Protein AF-A0A7C6AY42-F1 (afdb_monomer)

pLDDT: mean 79.71, std 22.03, range [29.28, 98.31]

Solvent-accessible surface area (backbone atoms only — not comparable to full-atom values): 8762 Å² total; per-residue (Å²): 138,85,89,85,84,88,79,90,90,74,83,74,85,72,47,75,67,56,57,56,54,59,64,54,61,74,65,49,67,77,60,64,83,78,50,81,76,53,59,56,58,56,58,66,68,59,61,76,79,79,73,80,80,49,63,44,58,31,75,57,37,69,79,64,74,45,87,28,45,63,57,17,32,58,74,71,69,38,47,31,22,34,34,47,40,47,99,79,33,32,24,84,48,56,41,49,75,93,49,73,47,37,58,70,46,74,65,42,38,52,54,48,49,52,52,29,58,75,65,68,40,44,74,82,45,72,46,68,86,78,52,55,93,83,42,47,77,73,72,75,112

Mean predicted alig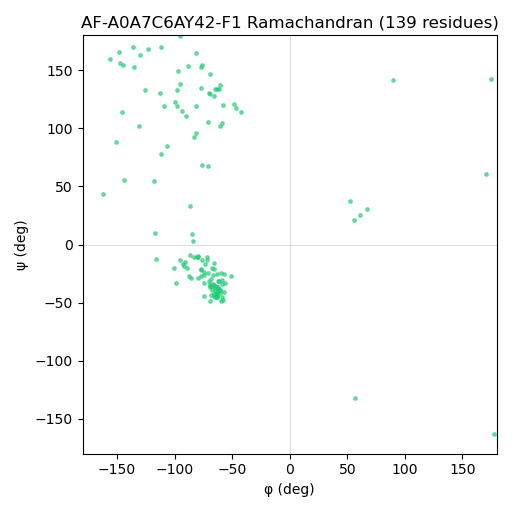ned error: 14.6 Å

Foldseek 3Di:
DDDDDDDDPDPDPCDVVNVVVVVVPPPVVVVVPPDPVVVVVVVVVPPPPPDDFFEEALQCLVVQVDQFSLVSCVVVVGQEYQFEADPCQWGQSGDDPVDIQGPNDPVSVVVVVVVCVVSSHDHPHYDDPDDCVVCVVVRVD

Secondary structure (DSSP, 8-state):
---------------HHHHHHHHHHHHHTTTTTS-THHHHHHHHT-----PPPPEEEGGGGGGG--SBHHHHHHHHT-SEEEEEE-TTSEEEEEEETBEEEE-SSHHHHHHHHHHHHHHT-EEEEEEE---TTT-HHHHT-

Structure (mmCIF, N/CA/C/O backbone):
data_AF-A0A7C6AY42-F1
#
_entry.id   AF-A0A7C6AY42-F1
#
loop_
_atom_site.group_PDB
_atom_site.id
_atom_site.type_symbol
_atom_site.label_atom_id
_atom_site.label_alt_id
_atom_site.label_comp_id
_atom_site.label_asym_id
_atom_site.label_entity_id
_atom_site.label_seq_id
_atom_site.pdbx_PDB_ins_code
_atom_site.Cartn_x
_atom_site.Cartn_y
_atom_site.Cartn_z
_atom_site.occupancy
_atom_site.B_iso_or_equiv
_atom_site.auth_seq_id
_atom_site.auth_comp_id
_atom_site.auth_asym_id
_atom_site.auth_atom_id
_atom_site.pdbx_PDB_model_num
ATOM 1 N N . MET A 1 1 ? -8.769 -0.794 73.377 1.00 36.62 1 MET A N 1
ATOM 2 C CA . MET A 1 1 ? -7.298 -0.656 73.442 1.00 36.62 1 MET A CA 1
ATOM 3 C C . MET A 1 1 ? -6.756 -0.667 72.026 1.00 36.62 1 MET A C 1
ATOM 5 O O . MET A 1 1 ? -7.269 -1.414 71.206 1.00 36.62 1 MET A O 1
ATOM 9 N N . ALA A 1 2 ? -5.841 0.255 71.746 1.00 35.84 2 ALA A N 1
ATOM 10 C CA . ALA A 1 2 ? -5.395 0.678 70.424 1.00 35.84 2 ALA A CA 1
ATOM 11 C C . ALA A 1 2 ? -4.113 -0.038 69.943 1.00 35.84 2 ALA A C 1
ATOM 13 O O . ALA A 1 2 ? -3.498 -0.772 70.712 1.00 35.84 2 ALA A O 1
ATOM 14 N N . PHE A 1 3 ? -3.712 0.348 68.720 1.00 30.67 3 PHE A N 1
ATOM 15 C CA . PHE A 1 3 ? -2.460 0.131 67.966 1.00 30.67 3 PHE A CA 1
ATOM 16 C C . PHE A 1 3 ? -2.385 -1.124 67.088 1.00 30.67 3 PHE A C 1
ATOM 18 O O . PHE A 1 3 ? -2.773 -2.200 67.511 1.00 30.67 3 PHE A O 1
ATOM 25 N N . SER A 1 4 ? -1.785 -1.114 65.896 1.00 29.28 4 SER A N 1
ATOM 26 C CA . SER A 1 4 ? -1.370 -0.109 64.892 1.00 29.28 4 SER A CA 1
ATOM 27 C C . SER A 1 4 ? -0.612 -0.923 63.834 1.00 29.28 4 SER A C 1
ATOM 29 O O . SER A 1 4 ? 0.119 -1.841 64.202 1.00 29.28 4 SER A O 1
ATOM 31 N N . GLY A 1 5 ? -0.743 -0.607 62.545 1.00 32.59 5 GLY A N 1
ATOM 32 C CA . GLY A 1 5 ? 0.064 -1.269 61.515 1.00 32.59 5 GLY A CA 1
ATOM 33 C C . GLY A 1 5 ? -0.351 -0.964 60.082 1.00 32.59 5 GLY A C 1
ATOM 34 O O . GLY A 1 5 ? -0.726 -1.864 59.342 1.00 32.59 5 GLY A O 1
ATOM 35 N N . SER A 1 6 ? -0.302 0.314 59.704 1.00 39.50 6 SER A N 1
ATOM 36 C CA . SER A 1 6 ? -0.393 0.783 58.317 1.00 39.50 6 SER A CA 1
ATOM 37 C C . SER A 1 6 ? 0.803 0.298 57.488 1.00 39.50 6 SER A C 1
ATOM 39 O O . SER A 1 6 ? 1.941 0.480 57.917 1.00 39.50 6 SER A O 1
ATOM 41 N N . ILE A 1 7 ? 0.567 -0.224 56.278 1.00 41.06 7 ILE A N 1
ATOM 42 C CA . ILE A 1 7 ? 1.547 -0.134 55.184 1.00 41.06 7 ILE A CA 1
ATOM 43 C C . ILE A 1 7 ? 0.827 0.367 53.929 1.00 41.06 7 ILE A C 1
ATOM 45 O O . ILE A 1 7 ? 0.127 -0.364 53.230 1.00 41.06 7 ILE A O 1
ATOM 49 N N . ASN A 1 8 ? 1.037 1.657 53.678 1.00 37.59 8 ASN A N 1
ATOM 50 C CA . ASN A 1 8 ? 0.765 2.384 52.445 1.00 37.59 8 ASN A CA 1
ATOM 51 C C . ASN A 1 8 ? 1.172 1.589 51.188 1.00 37.59 8 ASN A C 1
ATOM 53 O O . ASN A 1 8 ? 2.360 1.439 50.906 1.00 37.59 8 ASN A O 1
ATOM 57 N N . ARG A 1 9 ? 0.202 1.186 50.358 1.00 42.12 9 ARG A N 1
ATOM 58 C CA . ARG A 1 9 ? 0.415 0.968 48.915 1.00 42.12 9 ARG A CA 1
ATOM 59 C C . ARG A 1 9 ? -0.247 2.104 48.152 1.00 42.12 9 ARG A C 1
ATOM 61 O O . ARG A 1 9 ? -1.389 2.010 47.725 1.00 42.12 9 ARG A O 1
ATOM 68 N N . GLY A 1 10 ? 0.493 3.192 48.021 1.00 41.84 10 GLY A N 1
ATOM 69 C CA . GLY A 1 10 ? 0.066 4.378 47.292 1.00 41.84 10 GLY A CA 1
ATOM 70 C C . GLY A 1 10 ? 1.256 5.255 46.941 1.00 41.84 10 GLY A C 1
ATOM 71 O O . GLY A 1 10 ? 1.202 6.461 47.137 1.00 41.84 10 GLY A O 1
ATOM 72 N N . LEU A 1 11 ? 2.361 4.656 46.485 1.00 42.94 11 LEU A N 1
ATOM 73 C CA . LEU A 1 11 ? 3.421 5.421 45.836 1.00 42.94 11 LEU A CA 1
ATOM 74 C C . LEU A 1 11 ? 2.998 5.628 44.386 1.00 42.94 11 LEU A C 1
ATOM 76 O O . LEU A 1 11 ? 3.106 4.753 43.529 1.00 42.94 11 LEU A O 1
ATOM 80 N N . SER A 1 12 ? 2.414 6.798 44.186 1.00 51.81 12 SER A N 1
ATOM 81 C CA . SER A 1 12 ? 2.078 7.402 42.916 1.00 51.81 12 SER A CA 1
ATOM 82 C C . SER A 1 12 ? 3.264 7.316 41.948 1.00 51.81 12 SER A C 1
ATOM 84 O O . SER A 1 12 ? 4.324 7.900 42.164 1.00 51.81 12 SER A O 1
ATOM 86 N N . ASN A 1 13 ? 3.073 6.604 40.835 1.00 54.00 13 ASN A N 1
ATOM 87 C CA . ASN A 1 13 ? 3.928 6.723 39.654 1.00 54.00 13 ASN A CA 1
ATOM 88 C C . ASN A 1 13 ? 3.650 8.078 38.987 1.00 54.00 13 ASN A C 1
ATOM 90 O O . ASN A 1 13 ? 3.083 8.140 37.900 1.00 54.00 13 ASN A O 1
ATOM 94 N N . VAL A 1 14 ? 4.008 9.175 39.656 1.00 56.44 14 VAL A N 1
ATOM 95 C CA . VAL A 1 14 ? 4.010 10.501 39.038 1.00 56.44 14 VAL A CA 1
ATOM 96 C C . VAL A 1 14 ? 5.175 10.509 38.061 1.00 56.44 14 VAL A C 1
ATOM 98 O O . VAL A 1 14 ? 6.343 10.533 38.460 1.00 56.44 14 VAL A O 1
ATOM 101 N N . ARG A 1 15 ? 4.886 10.434 36.760 1.00 66.88 15 ARG A N 1
ATOM 102 C CA . ARG A 1 15 ? 5.929 10.580 35.746 1.00 66.88 15 ARG A CA 1
ATOM 103 C C . ARG A 1 15 ? 6.384 12.036 35.779 1.00 66.88 15 ARG A C 1
ATOM 105 O O . ARG A 1 15 ? 5.584 12.941 35.983 1.00 66.88 15 ARG A O 1
ATOM 112 N N . ARG A 1 16 ? 7.669 12.304 35.519 1.00 59.47 16 ARG A N 1
ATOM 113 C CA . ARG A 1 16 ? 8.210 13.685 35.457 1.00 59.47 16 ARG A CA 1
ATOM 114 C C . ARG A 1 16 ? 7.400 14.611 34.532 1.00 59.47 16 ARG A C 1
ATOM 116 O O . ARG A 1 16 ? 7.361 15.815 34.750 1.00 59.47 16 ARG A O 1
ATOM 123 N N . ARG A 1 17 ? 6.736 14.029 33.527 1.00 56.75 17 ARG A N 1
ATOM 124 C CA . ARG A 1 17 ? 5.807 14.702 32.608 1.00 56.75 17 ARG A CA 1
ATOM 125 C C . ARG A 1 17 ? 4.573 15.259 33.329 1.00 56.75 17 ARG A C 1
ATOM 127 O O . ARG A 1 17 ? 4.190 16.388 33.059 1.00 56.75 17 ARG A O 1
ATOM 134 N N . ASP A 1 18 ? 4.028 14.526 34.293 1.00 60.06 18 ASP A N 1
ATOM 135 C CA . ASP A 1 18 ? 2.836 14.919 35.052 1.00 60.06 18 ASP A CA 1
ATOM 136 C C . ASP A 1 18 ? 3.141 16.106 35.982 1.00 60.06 18 ASP A C 1
ATOM 138 O O . ASP A 1 18 ? 2.333 17.019 36.132 1.00 60.06 18 ASP A O 1
ATOM 142 N N . LEU A 1 19 ? 4.358 16.146 36.537 1.00 57.56 19 LEU A N 1
ATOM 143 C CA . LEU A 1 19 ? 4.861 17.254 37.359 1.00 57.56 19 LEU A CA 1
ATOM 144 C C . LEU A 1 19 ? 5.074 18.546 36.550 1.00 57.56 19 LEU A C 1
ATOM 146 O O . LEU A 1 19 ? 4.756 19.631 37.032 1.00 57.56 19 LEU A O 1
ATOM 150 N N . LEU A 1 20 ? 5.571 18.435 35.314 1.00 55.50 20 LEU A N 1
ATOM 151 C CA . LEU A 1 20 ? 5.751 19.584 34.417 1.00 55.50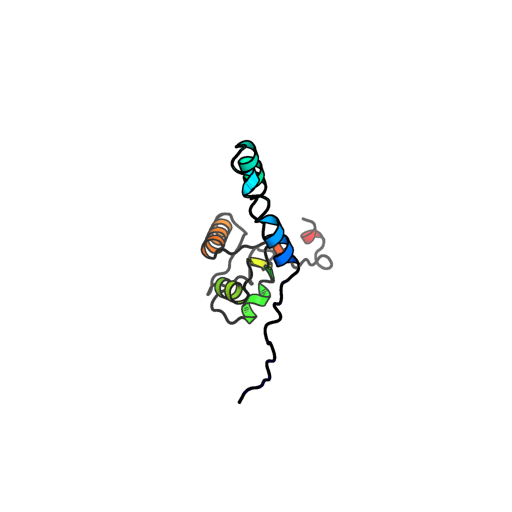 20 LEU A CA 1
ATOM 152 C C . LEU A 1 20 ? 4.411 20.157 33.933 1.00 55.50 20 LEU A C 1
ATOM 154 O O . LEU A 1 20 ? 4.267 21.374 33.842 1.00 55.50 20 LEU A O 1
ATOM 158 N N . VAL A 1 21 ? 3.416 19.301 33.681 1.00 55.31 21 VAL A N 1
ATOM 159 C CA . VAL A 1 21 ? 2.058 19.734 33.313 1.00 55.31 21 VAL A CA 1
ATOM 160 C C . VAL A 1 21 ? 1.361 20.419 34.494 1.00 55.31 21 VAL A C 1
ATOM 162 O O . VAL A 1 21 ? 0.782 21.491 34.322 1.00 55.31 21 VAL A O 1
ATOM 165 N N . ALA A 1 22 ? 1.475 19.866 35.706 1.00 53.84 22 ALA A N 1
ATOM 166 C CA . ALA A 1 22 ? 0.851 20.440 36.899 1.00 53.84 22 ALA A CA 1
ATOM 167 C C . ALA A 1 22 ? 1.431 21.816 37.287 1.00 53.84 22 ALA A C 1
ATOM 169 O O . ALA A 1 22 ? 0.691 22.698 37.729 1.00 53.84 22 ALA A O 1
ATOM 170 N N . ALA A 1 23 ? 2.735 22.036 37.079 1.00 52.19 23 ALA A N 1
ATOM 171 C CA . ALA A 1 23 ? 3.379 23.324 37.347 1.00 52.19 23 ALA A CA 1
ATOM 172 C C . ALA A 1 23 ? 2.979 24.429 36.346 1.00 52.19 23 ALA A C 1
ATOM 174 O O . ALA A 1 23 ? 3.019 25.610 36.688 1.00 52.19 23 ALA A O 1
ATOM 175 N N . ALA A 1 24 ? 2.556 24.069 35.130 1.00 49.31 24 ALA A N 1
ATOM 176 C CA . ALA A 1 24 ? 2.150 25.035 34.108 1.00 49.31 24 ALA A CA 1
ATOM 177 C C . ALA A 1 24 ? 0.718 25.570 34.315 1.00 49.31 24 ALA A C 1
ATOM 179 O O . ALA A 1 24 ? 0.418 26.707 33.948 1.00 49.31 24 ALA A O 1
ATOM 180 N N . THR A 1 25 ? -0.174 24.785 34.929 1.00 50.66 25 THR A N 1
ATOM 181 C CA . THR A 1 25 ? -1.603 25.133 35.020 1.00 50.66 25 THR A CA 1
ATOM 182 C C . THR A 1 25 ? -1.947 26.199 36.065 1.00 50.66 25 THR A C 1
ATOM 184 O O . THR A 1 25 ? -2.917 26.932 35.883 1.00 50.66 25 THR A O 1
ATOM 187 N N . SER A 1 26 ? -1.164 26.347 37.137 1.00 49.16 26 SER A N 1
ATOM 188 C CA . SER A 1 26 ? -1.478 27.278 38.236 1.00 49.16 26 SER A CA 1
ATOM 189 C C . SER A 1 26 ? -0.919 28.695 38.044 1.00 49.16 26 SER A C 1
ATOM 191 O O . SER A 1 26 ? -1.450 29.637 38.628 1.00 49.16 26 SER A O 1
ATOM 193 N N . GLY A 1 27 ? 0.100 28.880 37.197 1.00 48.97 27 GLY A N 1
ATOM 194 C CA . GLY A 1 27 ? 0.676 30.201 36.902 1.00 48.97 27 GLY A CA 1
ATOM 195 C C . GLY A 1 27 ? -0.014 30.963 35.762 1.00 48.97 27 GLY A C 1
ATOM 196 O O . GLY A 1 27 ? -0.013 32.193 35.751 1.00 48.97 27 GLY A O 1
ATOM 197 N N . LEU A 1 28 ? -0.629 30.257 34.806 1.00 49.62 28 LEU A N 1
ATOM 198 C CA . LEU A 1 28 ? -1.134 30.873 33.572 1.00 49.62 28 LEU A CA 1
ATOM 199 C C . LEU A 1 28 ? -2.549 31.462 33.714 1.00 49.62 28 LEU A C 1
ATOM 201 O O . LEU A 1 28 ? -2.866 32.467 33.077 1.00 49.62 28 LEU A O 1
ATOM 205 N N . ALA A 1 29 ? -3.382 30.901 34.597 1.00 50.81 29 ALA A N 1
ATOM 206 C CA . ALA A 1 29 ? -4.759 31.362 34.805 1.00 50.81 29 ALA A CA 1
ATOM 207 C C . ALA A 1 29 ? -4.839 32.826 35.289 1.00 50.81 29 ALA A C 1
ATOM 209 O O . ALA A 1 29 ? -5.760 33.551 34.920 1.00 50.81 29 ALA A O 1
ATOM 210 N N . ALA A 1 30 ? -3.845 33.294 36.053 1.00 50.50 30 ALA A N 1
ATOM 211 C CA . ALA A 1 30 ? -3.812 34.661 36.577 1.00 50.50 30 ALA A CA 1
ATOM 212 C C . ALA A 1 30 ? -3.394 35.723 35.536 1.00 50.50 30 ALA A C 1
ATOM 214 O O . ALA A 1 30 ? -3.735 36.896 35.697 1.00 50.50 30 ALA A O 1
ATOM 215 N N . LEU A 1 31 ? -2.692 35.344 34.456 1.00 48.75 31 LEU A N 1
ATOM 216 C CA . LEU A 1 31 ? -2.288 36.282 33.394 1.00 48.75 31 LEU A CA 1
ATOM 217 C C . LEU A 1 31 ? -3.286 36.374 32.229 1.00 48.75 31 LEU A C 1
ATOM 219 O O . LEU A 1 31 ? -3.262 37.358 31.487 1.00 48.75 31 LEU A O 1
ATOM 223 N N . LEU A 1 32 ? -4.198 35.409 32.093 1.00 50.31 32 LEU A 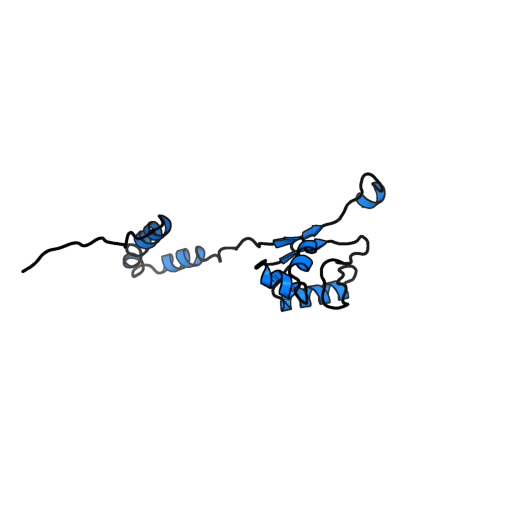N 1
ATOM 224 C CA . LEU A 1 32 ? -5.146 35.336 30.974 1.00 50.31 32 LEU A CA 1
ATOM 225 C C . LEU A 1 32 ? -6.288 36.367 31.034 1.00 50.31 32 LEU A C 1
ATOM 227 O O . LEU A 1 32 ? -6.900 36.643 30.007 1.00 50.31 32 LEU A O 1
ATOM 231 N N . LEU A 1 33 ? -6.556 36.994 32.185 1.00 53.78 33 LEU A N 1
ATOM 232 C CA . LEU A 1 33 ? -7.658 37.963 32.303 1.00 53.78 33 LEU A CA 1
ATOM 233 C C . LEU A 1 33 ? -7.346 39.368 31.760 1.00 53.78 33 LEU A C 1
ATOM 235 O O . LEU A 1 33 ? -8.259 40.186 31.676 1.00 53.78 33 LEU A O 1
ATOM 239 N N . LYS A 1 34 ? -6.087 39.700 31.433 1.00 53.31 34 LYS A N 1
ATOM 240 C CA . LYS A 1 34 ? -5.703 41.110 31.207 1.00 53.31 34 LYS A CA 1
ATOM 241 C C . LYS A 1 34 ? -5.245 41.484 29.801 1.00 53.31 34 LYS A C 1
ATOM 243 O O . LYS A 1 34 ? -5.152 42.682 29.541 1.00 53.31 34 LYS A O 1
ATOM 248 N N . LYS A 1 35 ? -4.956 40.545 28.888 1.00 52.28 35 LYS A N 1
ATOM 249 C CA . LYS A 1 35 ? -4.472 40.900 27.537 1.00 52.28 35 LYS A CA 1
ATOM 250 C C . LYS A 1 35 ? -4.967 39.931 26.448 1.00 52.28 35 LYS A C 1
ATOM 252 O O . LYS A 1 35 ? -4.515 38.789 26.422 1.00 52.28 35 LYS A O 1
ATOM 257 N N . PRO A 1 36 ? -5.806 40.383 25.494 1.00 54.66 36 PRO A N 1
ATOM 258 C CA . PRO A 1 36 ? -6.340 39.535 24.420 1.00 54.66 36 PRO A CA 1
ATOM 259 C C . PRO A 1 36 ? -5.271 39.031 23.432 1.00 54.66 36 PRO A C 1
ATOM 261 O O . PRO A 1 36 ? -5.509 38.067 22.717 1.00 54.66 36 PRO A O 1
ATOM 264 N N . GLY A 1 37 ? -4.071 39.624 23.418 1.00 54.41 37 GLY A N 1
ATOM 265 C CA . GLY A 1 37 ? -2.986 39.224 22.511 1.00 54.41 37 GLY A CA 1
ATOM 266 C C . GLY A 1 37 ? -2.317 37.882 22.836 1.00 54.41 37 GLY A C 1
ATOM 267 O O . GLY A 1 37 ? -1.583 37.359 22.008 1.00 54.41 37 GLY A O 1
ATOM 268 N N . TRP A 1 38 ? -2.540 37.308 24.023 1.00 53.25 38 TRP A N 1
ATOM 269 C CA . TRP A 1 38 ? -1.914 36.033 24.413 1.00 53.25 38 TRP A CA 1
ATOM 270 C C . TRP A 1 38 ? -2.771 34.811 24.072 1.00 53.25 38 TRP A C 1
ATOM 272 O O . TRP A 1 38 ? -2.241 33.709 23.956 1.00 53.25 38 TRP A O 1
ATOM 282 N N . ALA A 1 39 ? -4.073 35.008 23.842 1.00 55.62 39 ALA A N 1
ATOM 283 C CA . ALA A 1 39 ? -4.949 33.964 23.320 1.00 55.62 39 ALA A CA 1
ATOM 284 C C . ALA A 1 39 ? -4.506 33.513 21.914 1.00 55.62 39 ALA A C 1
ATOM 286 O O . ALA A 1 39 ? -4.525 32.320 21.625 1.00 55.62 39 ALA A O 1
ATOM 287 N N . SER A 1 40 ? -4.016 34.440 21.080 1.00 55.91 40 SER A N 1
ATOM 288 C CA . SER A 1 40 ? -3.447 34.114 19.765 1.00 55.91 40 SER A CA 1
ATOM 289 C C . SER A 1 40 ? -2.156 33.296 19.854 1.00 55.91 40 SER A C 1
ATOM 291 O O . SER A 1 40 ? -1.983 32.375 19.069 1.00 55.91 40 SER A O 1
ATOM 293 N N . LEU A 1 41 ? -1.291 33.540 20.847 1.00 55.56 41 LEU A N 1
ATOM 294 C CA . LEU A 1 41 ? -0.054 32.762 21.032 1.00 55.56 41 LEU A CA 1
ATOM 295 C C . LEU A 1 41 ? -0.318 31.321 21.503 1.00 55.56 41 LEU A C 1
ATOM 297 O O . LEU A 1 41 ? 0.423 30.410 21.144 1.00 55.56 41 LEU A O 1
ATOM 301 N N . LEU A 1 42 ? -1.384 31.093 22.279 1.00 56.47 42 LEU A N 1
ATOM 302 C CA . LEU A 1 42 ? -1.824 29.740 22.640 1.00 56.47 42 LEU A CA 1
ATOM 303 C C . LEU A 1 42 ? -2.517 29.025 21.472 1.00 56.47 42 LEU A C 1
ATOM 305 O O . LEU A 1 42 ? -2.365 27.814 21.332 1.00 56.47 42 LEU A O 1
ATOM 309 N N . ALA A 1 43 ? -3.234 29.761 20.618 1.00 54.69 43 ALA A N 1
ATOM 310 C CA . ALA A 1 43 ? -3.814 29.212 19.394 1.00 54.69 43 ALA A CA 1
ATOM 311 C C . ALA A 1 43 ? -2.732 28.795 18.379 1.00 54.69 43 ALA A C 1
ATOM 313 O O . ALA A 1 43 ? -2.888 27.783 1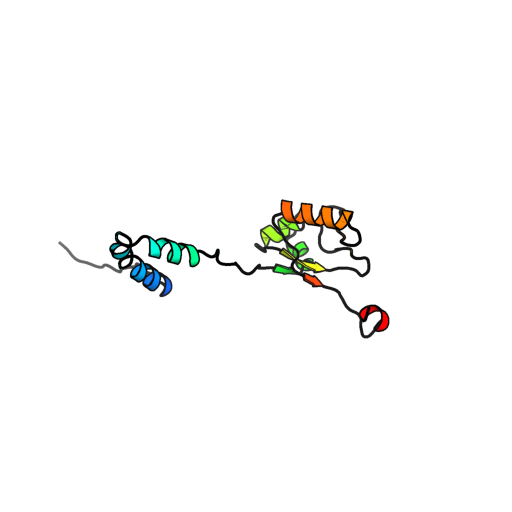7.702 1.00 54.69 43 ALA A O 1
ATOM 314 N N . GLU A 1 44 ? -1.608 29.515 18.324 1.00 51.56 44 GLU A N 1
ATOM 315 C CA . GLU A 1 44 ? -0.482 29.201 17.432 1.00 51.56 44 GLU A CA 1
ATOM 316 C C . GLU A 1 44 ? 0.336 27.982 17.896 1.00 51.56 44 GLU A C 1
ATOM 318 O O . GLU A 1 44 ? 0.904 27.261 17.080 1.00 51.56 44 GLU A O 1
ATOM 323 N N . GLY A 1 45 ? 0.336 27.695 19.204 1.00 51.28 45 GLY A N 1
ATOM 324 C CA . GLY A 1 45 ? 0.916 26.476 19.783 1.00 51.28 45 GLY A CA 1
ATOM 325 C C . GLY A 1 45 ? 0.016 25.237 19.689 1.00 51.28 45 GLY A C 1
ATOM 326 O O . GLY A 1 45 ? 0.483 24.127 19.938 1.00 51.28 45 GLY A O 1
ATOM 327 N N . ALA A 1 46 ? -1.254 25.400 19.308 1.00 54.88 46 ALA A N 1
ATOM 328 C CA . ALA A 1 46 ? -2.198 24.308 19.074 1.00 54.88 46 ALA A CA 1
ATOM 329 C C . ALA A 1 46 ? -2.107 23.762 17.638 1.00 54.88 46 ALA A C 1
ATOM 331 O O . ALA A 1 46 ? -3.106 23.323 17.065 1.00 54.88 46 ALA A O 1
ATOM 332 N N . GLN A 1 47 ? -0.911 23.775 17.040 1.00 56.88 47 GLN A N 1
ATOM 333 C CA . GLN A 1 47 ? -0.653 22.948 15.868 1.00 56.88 47 GLN A CA 1
ATOM 334 C C . GLN A 1 47 ? -0.924 21.501 16.276 1.00 56.88 47 GLN A C 1
ATOM 336 O O . GLN A 1 47 ? -0.331 20.995 17.232 1.00 56.88 47 GLN A O 1
ATOM 341 N N . ALA A 1 48 ? -1.882 20.864 15.595 1.00 63.88 48 ALA A N 1
ATOM 342 C CA . ALA A 1 48 ? -2.194 19.461 15.806 1.00 63.88 48 ALA A CA 1
ATOM 343 C C . ALA A 1 48 ? -0.876 18.686 15.786 1.00 63.88 48 ALA A C 1
ATOM 345 O O . ALA A 1 48 ? -0.129 18.773 14.813 1.00 63.88 48 ALA A O 1
ATOM 346 N N . VAL A 1 49 ? -0.558 17.994 16.882 1.00 66.12 49 VAL A N 1
ATOM 347 C CA . VAL A 1 49 ? 0.665 17.199 16.964 1.00 66.12 49 VAL A CA 1
ATOM 348 C C . VAL A 1 49 ? 0.591 16.177 15.840 1.00 66.12 49 VAL A C 1
ATOM 350 O O . VAL A 1 49 ? -0.1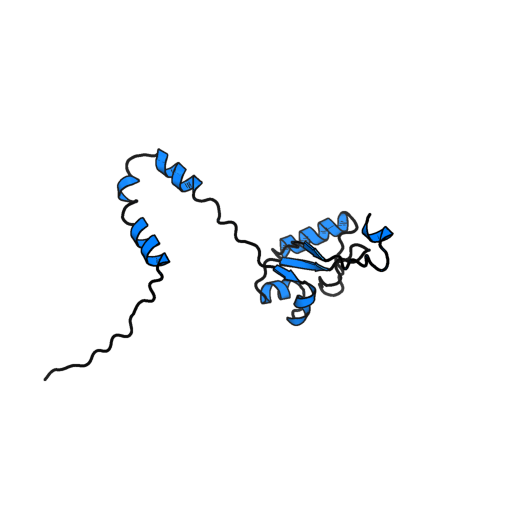85 15.225 15.940 1.00 66.12 49 VAL A O 1
ATOM 353 N N . THR A 1 50 ? 1.356 16.392 14.769 1.00 75.38 50 THR A N 1
ATOM 354 C CA . THR A 1 50 ? 1.432 15.459 13.647 1.00 75.38 50 THR A CA 1
ATOM 355 C C . THR A 1 50 ? 1.954 14.142 14.198 1.00 75.38 50 THR A C 1
ATOM 357 O O . THR A 1 50 ? 3.135 14.011 14.515 1.00 75.38 50 THR A O 1
ATOM 360 N N . GLN A 1 51 ? 1.051 13.183 14.398 1.00 81.88 51 GLN A N 1
ATOM 361 C CA . GLN A 1 51 ? 1.436 11.835 14.783 1.00 81.88 51 GLN A CA 1
ATOM 362 C C . GLN A 1 51 ? 2.138 11.202 13.584 1.00 81.88 51 GLN A C 1
ATOM 364 O O . GLN A 1 51 ? 1.630 11.249 12.460 1.00 81.88 51 GLN A O 1
ATOM 369 N N . TRP A 1 52 ? 3.321 10.642 13.824 1.00 90.06 52 TRP A N 1
ATOM 370 C CA . TRP A 1 52 ? 4.037 9.885 12.807 1.00 90.06 52 TRP A CA 1
ATOM 371 C C . TRP A 1 52 ? 3.234 8.624 12.483 1.00 90.06 52 TRP A C 1
ATOM 373 O O . TRP A 1 52 ? 2.872 7.909 13.420 1.00 90.06 52 TRP A O 1
ATOM 383 N N . PRO A 1 53 ? 2.936 8.349 11.201 1.00 91.56 53 PRO A N 1
ATOM 384 C CA . PRO A 1 53 ? 2.202 7.149 10.843 1.00 91.56 53 PRO A CA 1
ATOM 385 C C . PRO A 1 53 ? 3.009 5.908 11.218 1.00 91.56 53 PRO A C 1
ATOM 387 O O . PRO A 1 53 ? 4.199 5.820 10.914 1.00 91.56 53 PRO A O 1
ATOM 390 N N . VAL A 1 54 ? 2.346 4.941 11.840 1.00 95.94 54 VAL A N 1
ATOM 391 C CA . VAL A 1 54 ? 2.910 3.616 12.099 1.00 95.94 54 VAL A CA 1
ATOM 392 C C . VAL A 1 54 ? 2.419 2.676 11.007 1.00 95.94 54 VAL A C 1
ATOM 394 O O . VAL A 1 54 ? 1.217 2.470 10.848 1.00 95.94 54 VAL A O 1
ATOM 397 N N . THR A 1 55 ? 3.343 2.112 10.233 1.00 97.44 55 THR A N 1
ATOM 398 C CA . THR A 1 55 ? 3.036 1.273 9.065 1.00 97.44 55 THR A CA 1
ATOM 399 C C . THR A 1 55 ? 3.814 -0.039 9.105 1.00 97.44 55 THR A C 1
ATOM 401 O O . THR A 1 55 ? 4.774 -0.187 9.863 1.00 97.44 55 THR A O 1
ATOM 404 N N . CYS A 1 56 ? 3.375 -1.022 8.319 1.00 97.56 56 CYS A N 1
ATOM 405 C CA . CYS A 1 56 ? 4.047 -2.318 8.178 1.00 97.56 56 CYS A CA 1
ATOM 406 C C . CYS A 1 56 ? 4.107 -2.758 6.708 1.00 97.56 56 CYS A C 1
ATOM 408 O O . CYS A 1 56 ? 3.465 -2.151 5.851 1.00 97.56 56 CYS A O 1
ATOM 410 N N . ARG A 1 57 ? 4.869 -3.813 6.408 1.00 97.19 57 ARG A N 1
ATOM 411 C CA . ARG A 1 57 ? 4.852 -4.451 5.084 1.00 97.19 57 ARG A CA 1
ATOM 412 C C . ARG A 1 57 ? 3.531 -5.182 4.877 1.00 97.19 57 ARG A C 1
ATOM 414 O O . ARG A 1 57 ? 3.148 -5.993 5.720 1.00 97.19 57 ARG A O 1
ATOM 421 N N . ASP A 1 58 ? 2.870 -4.956 3.748 1.00 96.50 58 ASP A N 1
ATOM 422 C CA . ASP A 1 58 ? 1.577 -5.582 3.441 1.00 96.50 58 ASP A CA 1
ATOM 423 C C . ASP A 1 58 ? 1.608 -7.125 3.429 1.00 96.50 58 ASP A C 1
ATOM 425 O O . ASP A 1 58 ? 0.642 -7.758 3.856 1.00 96.50 58 ASP A O 1
ATOM 429 N N . VAL A 1 59 ? 2.738 -7.746 3.069 1.00 94.31 59 VAL A N 1
ATOM 430 C CA . VAL A 1 59 ? 2.940 -9.208 3.147 1.00 94.31 59 VAL A CA 1
ATOM 431 C C . VAL A 1 59 ? 2.722 -9.776 4.556 1.00 94.31 59 VAL A C 1
ATOM 433 O O . VAL A 1 59 ? 2.359 -10.944 4.703 1.00 94.31 59 VAL A O 1
ATOM 436 N N . MET A 1 60 ? 2.890 -8.962 5.604 1.00 95.81 60 MET A N 1
ATOM 437 C CA . MET A 1 60 ? 2.664 -9.383 6.989 1.00 95.81 60 MET A CA 1
ATOM 438 C C . MET A 1 60 ? 1.173 -9.499 7.322 1.00 95.81 60 MET A C 1
ATOM 440 O O . MET A 1 60 ? 0.808 -10.255 8.216 1.00 95.81 60 MET A O 1
ATOM 444 N N . LEU A 1 61 ? 0.289 -8.805 6.597 1.00 96.00 61 LEU A N 1
ATOM 445 C CA . LEU A 1 61 ? -1.138 -8.734 6.929 1.00 96.00 61 LEU A CA 1
ATOM 446 C C . LEU A 1 61 ? -1.840 -10.091 6.872 1.00 96.00 61 LEU A C 1
ATOM 448 O O . LEU A 1 61 ? -2.768 -10.327 7.644 1.00 96.00 61 LEU A O 1
ATOM 452 N N . LYS A 1 62 ? -1.402 -11.003 5.998 1.00 91.81 62 LYS A N 1
ATOM 453 C CA . LYS A 1 62 ? -1.986 -12.352 5.896 1.00 91.81 62 LYS A CA 1
ATOM 454 C C . LYS A 1 62 ? -1.755 -13.201 7.152 1.00 91.81 62 LYS A C 1
ATOM 456 O O . LYS A 1 62 ? -2.526 -14.116 7.403 1.00 91.81 62 LYS A O 1
ATOM 461 N N . GLN A 1 63 ? -0.759 -12.863 7.975 1.00 93.75 63 GLN A N 1
ATOM 462 C CA . GLN A 1 63 ? -0.485 -13.556 9.242 1.00 93.75 63 GLN A CA 1
ATOM 463 C C . GLN A 1 63 ? -1.535 -13.260 10.327 1.00 93.75 63 GLN A C 1
ATOM 465 O O . GLN A 1 63 ? -1.535 -13.901 11.371 1.00 93.75 63 GLN A O 1
ATOM 470 N N . THR A 1 64 ? -2.416 -12.278 10.107 1.00 94.12 64 THR A N 1
ATOM 471 C CA . THR A 1 64 ? -3.500 -11.941 11.046 1.00 94.12 64 THR A CA 1
ATOM 472 C C . THR A 1 64 ? -4.740 -12.819 10.899 1.00 94.12 64 THR A C 1
ATOM 474 O O . THR A 1 64 ? -5.636 -12.712 11.734 1.00 94.12 64 THR A O 1
ATOM 477 N N . GLU A 1 65 ? -4.818 -13.623 9.829 1.00 94.38 65 GLU A N 1
ATOM 478 C CA . GLU A 1 65 ? -5.984 -14.452 9.478 1.00 94.38 65 GLU A CA 1
ATOM 479 C C . GLU A 1 65 ? -7.302 -13.661 9.346 1.00 94.38 65 GLU A C 1
ATOM 481 O O . GLU A 1 65 ? -8.397 -14.214 9.436 1.00 94.38 65 GLU A O 1
ATOM 486 N N . GLN A 1 66 ? -7.208 -12.348 9.125 1.00 97.00 66 GLN A N 1
ATOM 487 C CA . GLN A 1 66 ? -8.366 -11.485 8.926 1.00 97.00 66 GLN A CA 1
ATOM 488 C C . GLN A 1 66 ? -8.956 -11.655 7.516 1.00 97.00 66 GLN A C 1
ATOM 490 O O . GLN A 1 66 ? -8.241 -12.030 6.584 1.00 97.00 66 GLN A O 1
ATOM 495 N N . PRO A 1 67 ? -10.261 -11.372 7.333 1.00 95.56 67 PRO A N 1
ATOM 496 C CA . PRO A 1 67 ? -10.943 -11.592 6.055 1.00 95.56 67 PRO A CA 1
ATOM 497 C C . PRO A 1 67 ? -10.443 -10.677 4.930 1.00 95.56 67 PRO A C 1
ATOM 499 O O . PRO A 1 67 ? -10.540 -11.032 3.756 1.00 95.56 67 PRO A O 1
ATOM 502 N N . ASP A 1 68 ? -9.908 -9.507 5.276 1.00 96.62 68 ASP A N 1
ATOM 503 C CA . ASP A 1 68 ? -9.339 -8.561 4.327 1.00 96.62 68 ASP A CA 1
ATOM 504 C C . ASP A 1 68 ? -8.181 -7.754 4.935 1.00 96.62 68 ASP A C 1
ATOM 506 O O . ASP A 1 68 ? -7.964 -7.723 6.154 1.00 96.62 68 ASP A O 1
ATOM 510 N N . CYS A 1 69 ? -7.421 -7.085 4.066 1.00 97.00 69 CYS A N 1
ATOM 511 C CA . CYS A 1 69 ? -6.261 -6.299 4.468 1.00 97.00 69 CYS A CA 1
ATOM 512 C C . CYS A 1 69 ? -6.603 -5.108 5.382 1.00 97.00 69 CYS A C 1
ATOM 514 O O . CYS A 1 69 ? -5.762 -4.704 6.187 1.00 97.00 69 CYS A O 1
ATOM 516 N N . TRP A 1 70 ? -7.819 -4.561 5.329 1.00 96.81 70 TRP A N 1
ATOM 517 C CA . TRP A 1 70 ? -8.226 -3.437 6.176 1.00 96.81 70 TRP A CA 1
ATOM 518 C C . TRP A 1 70 ? -8.476 -3.898 7.609 1.00 96.81 70 TRP A C 1
ATOM 520 O O . TRP A 1 70 ? -7.982 -3.275 8.556 1.00 96.81 70 TRP A O 1
ATOM 530 N N . ALA A 1 71 ? -9.178 -5.022 7.763 1.00 97.38 71 ALA A N 1
ATOM 531 C CA . ALA A 1 71 ? -9.366 -5.703 9.036 1.00 97.38 71 ALA A CA 1
ATOM 532 C C . ALA A 1 71 ? -8.018 -6.138 9.633 1.00 97.38 71 ALA A C 1
ATOM 534 O O . ALA A 1 71 ? -7.774 -5.912 10.819 1.00 97.38 71 ALA A O 1
ATOM 535 N N . ALA A 1 72 ? -7.097 -6.652 8.811 1.00 97.81 72 ALA A N 1
ATOM 536 C CA . ALA A 1 72 ? -5.730 -6.971 9.231 1.00 97.81 72 ALA A CA 1
ATOM 537 C C . ALA A 1 72 ? -4.968 -5.748 9.765 1.00 97.81 72 ALA A C 1
ATOM 539 O O . ALA A 1 72 ? -4.396 -5.790 10.855 1.00 97.81 72 ALA A O 1
ATOM 540 N N . MET A 1 73 ? -4.996 -4.627 9.037 1.00 97.94 73 MET A N 1
ATOM 541 C CA . MET A 1 73 ? -4.356 -3.384 9.483 1.00 97.94 73 MET A CA 1
ATOM 542 C C . MET A 1 73 ? -4.979 -2.843 10.775 1.00 97.94 73 MET A C 1
ATOM 544 O O . MET A 1 73 ? -4.278 -2.275 11.613 1.00 97.94 73 MET A O 1
ATOM 548 N N . ALA A 1 74 ? -6.296 -2.985 10.949 1.00 96.94 74 ALA A N 1
ATOM 549 C CA . ALA A 1 74 ? -6.967 -2.629 12.195 1.00 96.94 74 ALA A CA 1
ATOM 550 C C . ALA A 1 74 ? -6.522 -3.532 13.356 1.00 96.94 74 ALA A C 1
ATOM 552 O O . ALA A 1 74 ? -6.227 -3.014 14.431 1.00 96.94 74 ALA A O 1
ATOM 553 N N . ALA A 1 75 ? -6.397 -4.843 13.129 1.00 97.06 75 ALA A N 1
ATOM 554 C CA . ALA A 1 75 ? -5.931 -5.801 14.130 1.00 97.06 75 ALA A CA 1
ATOM 555 C C . ALA A 1 75 ? -4.491 -5.521 14.594 1.00 97.06 75 ALA A C 1
ATOM 557 O O . ALA A 1 75 ? -4.204 -5.616 15.786 1.00 97.06 75 ALA A O 1
ATOM 558 N N . TYR A 1 76 ? -3.600 -5.112 13.685 1.00 96.50 76 TYR A N 1
ATOM 559 C CA . TYR A 1 76 ? -2.245 -4.680 14.048 1.00 96.50 76 TYR A CA 1
ATOM 560 C C . TYR A 1 76 ? -2.164 -3.276 14.654 1.00 96.50 76 TYR A C 1
ATOM 562 O O . TYR A 1 76 ? -1.125 -2.919 15.206 1.00 96.50 76 TYR A O 1
ATOM 570 N N . GLY A 1 77 ? -3.226 -2.473 14.566 1.00 96.31 77 GLY A N 1
ATOM 571 C CA . GLY A 1 77 ? -3.201 -1.088 15.033 1.00 96.31 77 GLY A CA 1
ATOM 572 C C . GLY A 1 77 ? -2.278 -0.186 14.208 1.00 96.31 77 GLY A C 1
ATOM 573 O O . GLY A 1 77 ? -1.712 0.757 14.753 1.00 96.31 77 GLY A O 1
ATOM 574 N N . VAL A 1 78 ? -2.113 -0.474 12.912 1.00 97.50 78 VAL A N 1
ATOM 575 C CA . VAL A 1 78 ? -1.293 0.330 11.989 1.00 97.50 78 VAL A CA 1
ATOM 576 C C . VAL A 1 78 ? -2.149 1.312 11.191 1.00 97.50 78 VAL A C 1
ATOM 578 O O . VAL A 1 78 ? -3.305 1.035 10.854 1.00 97.50 78 VAL A O 1
ATOM 581 N N . ASP A 1 79 ? -1.568 2.453 10.839 1.00 97.00 79 ASP A N 1
ATOM 582 C CA . ASP A 1 79 ? -2.200 3.502 10.033 1.00 97.00 79 ASP A CA 1
ATOM 583 C C . ASP A 1 79 ? -2.235 3.155 8.540 1.00 97.00 79 ASP A C 1
ATOM 585 O O . ASP A 1 79 ? -3.035 3.708 7.783 1.00 97.00 79 ASP A O 1
ATOM 589 N N . GLY A 1 80 ? -1.364 2.247 8.102 1.00 97.75 80 GLY A N 1
ATOM 590 C CA . GLY A 1 80 ? -1.188 1.928 6.695 1.00 97.75 80 GLY A CA 1
ATOM 591 C C . GLY A 1 80 ? -0.087 0.912 6.426 1.00 97.75 80 GLY A C 1
ATOM 592 O O . GLY A 1 80 ? 0.381 0.223 7.338 1.00 97.75 80 GLY A O 1
ATOM 593 N N . VAL A 1 81 ? 0.340 0.851 5.167 1.00 98.25 81 VAL A N 1
ATOM 594 C CA . VAL A 1 81 ? 1.347 -0.106 4.697 1.00 98.25 81 VAL A CA 1
ATOM 595 C C . VAL A 1 81 ? 2.405 0.512 3.785 1.00 98.25 81 VAL A C 1
ATOM 597 O O . VAL A 1 81 ? 2.146 1.482 3.071 1.00 98.25 81 VAL A O 1
ATOM 600 N N . GLU A 1 82 ? 3.587 -0.098 3.780 1.00 98.31 82 GLU A N 1
ATOM 601 C CA . GLU A 1 82 ? 4.404 -0.185 2.569 1.00 98.31 82 GLU A CA 1
ATOM 602 C C . GLU A 1 82 ? 3.862 -1.353 1.741 1.00 98.31 82 GLU A C 1
ATOM 604 O O . GLU A 1 82 ? 3.814 -2.485 2.237 1.00 98.31 82 GLU A O 1
ATOM 609 N N . SER A 1 83 ? 3.406 -1.066 0.521 1.00 97.94 83 SER A N 1
ATOM 610 C CA . SER A 1 83 ? 2.774 -2.073 -0.327 1.00 97.94 83 SER A CA 1
ATOM 611 C C . SER A 1 83 ? 3.755 -2.653 -1.334 1.00 97.94 83 SER A C 1
ATOM 613 O O . SER A 1 83 ? 4.460 -1.901 -2.004 1.00 97.94 83 SER A O 1
ATOM 615 N N . ASP A 1 84 ? 3.788 -3.974 -1.470 1.00 96.69 84 ASP A N 1
ATOM 616 C CA . ASP A 1 84 ? 4.447 -4.619 -2.601 1.00 96.69 84 ASP A CA 1
ATOM 617 C C . ASP A 1 84 ? 3.774 -4.183 -3.906 1.00 96.69 84 ASP A C 1
ATOM 619 O O . ASP A 1 84 ? 2.545 -4.204 -4.021 1.00 96.69 84 ASP A O 1
ATOM 623 N N . ILE A 1 85 ? 4.585 -3.823 -4.901 1.00 97.25 85 ILE A N 1
ATOM 624 C CA . ILE A 1 85 ? 4.113 -3.492 -6.244 1.00 97.25 85 ILE A CA 1
ATOM 625 C C . ILE A 1 85 ? 4.843 -4.340 -7.285 1.00 97.25 85 ILE A C 1
ATOM 627 O O . ILE A 1 85 ? 6.062 -4.508 -7.235 1.00 97.25 85 ILE A O 1
ATOM 631 N N . GLY A 1 86 ? 4.077 -4.908 -8.214 1.00 95.19 86 GLY A N 1
ATOM 632 C CA . GLY A 1 86 ? 4.619 -5.606 -9.377 1.00 95.19 86 GLY A CA 1
ATOM 633 C C . GLY A 1 86 ? 5.020 -4.646 -10.497 1.00 95.19 86 GLY A C 1
ATOM 634 O O . GLY A 1 86 ? 4.565 -3.504 -10.541 1.00 95.19 86 GLY A O 1
ATOM 635 N N . ASP A 1 87 ? 5.805 -5.139 -11.458 1.00 94.00 87 ASP A N 1
ATOM 636 C CA . ASP A 1 87 ? 6.175 -4.384 -12.669 1.00 94.00 87 ASP A CA 1
ATOM 637 C C . ASP A 1 87 ? 4.937 -3.971 -13.500 1.00 94.00 87 ASP A C 1
ATOM 639 O O . ASP A 1 87 ? 4.959 -2.990 -14.236 1.00 94.00 87 ASP A O 1
ATOM 643 N N . ASP A 1 88 ? 3.829 -4.708 -13.366 1.00 94.69 88 ASP A N 1
ATOM 644 C CA . ASP A 1 88 ? 2.527 -4.411 -13.977 1.00 94.69 88 ASP A CA 1
ATOM 645 C C . ASP A 1 88 ? 1.673 -3.428 -13.153 1.00 94.69 88 ASP A C 1
ATOM 647 O O . ASP A 1 88 ? 0.491 -3.221 -13.443 1.00 94.69 88 ASP A O 1
ATOM 651 N N . LEU A 1 89 ? 2.265 -2.836 -12.113 1.00 96.44 89 LEU A N 1
ATOM 652 C CA . LEU A 1 89 ? 1.648 -1.883 -11.199 1.00 96.44 89 LEU A CA 1
ATOM 653 C C . LEU A 1 89 ? 0.441 -2.454 -10.435 1.00 96.44 89 LEU A C 1
ATOM 655 O O . LEU A 1 89 ? -0.455 -1.709 -10.019 1.00 96.44 89 LEU A O 1
ATOM 659 N N . ARG A 1 90 ? 0.381 -3.778 -10.243 1.00 97.38 90 ARG A N 1
ATOM 660 C CA . ARG A 1 90 ? -0.569 -4.433 -9.329 1.00 97.38 90 ARG A CA 1
ATOM 661 C C . ARG A 1 90 ? -0.003 -4.530 -7.915 1.00 97.38 90 ARG A C 1
ATOM 663 O O . ARG A 1 90 ? 1.208 -4.583 -7.728 1.00 97.38 90 ARG A O 1
ATOM 670 N N . LEU A 1 91 ? -0.898 -4.580 -6.929 1.00 97.38 91 LEU A N 1
ATOM 671 C CA . LEU A 1 91 ? -0.588 -4.636 -5.496 1.00 97.38 91 LEU A CA 1
ATOM 672 C C . LEU A 1 91 ? -0.994 -6.010 -4.929 1.00 97.38 91 LEU A C 1
ATOM 674 O O . LEU A 1 91 ? -2.067 -6.143 -4.335 1.00 97.38 91 LEU A O 1
ATOM 678 N N . PRO A 1 92 ? -0.193 -7.070 -5.151 1.00 93.94 92 PRO A N 1
ATOM 679 C CA . PRO A 1 92 ? -0.608 -8.464 -4.943 1.00 93.94 92 PRO A CA 1
ATOM 680 C C . PRO A 1 92 ? -0.857 -8.840 -3.476 1.00 93.94 92 PRO A C 1
ATOM 682 O O . PRO A 1 92 ? -1.529 -9.834 -3.183 1.00 93.94 92 PRO A O 1
ATOM 685 N N . SER A 1 93 ? -0.306 -8.065 -2.547 1.00 94.00 93 SER A N 1
ATOM 686 C CA . SER A 1 93 ? -0.392 -8.327 -1.111 1.00 94.00 93 SER A CA 1
ATOM 687 C C . SER A 1 93 ? -1.535 -7.566 -0.428 1.00 94.00 93 SER A C 1
ATOM 689 O O . SER A 1 93 ? -1.934 -7.938 0.677 1.00 94.00 93 SER A O 1
ATOM 691 N N . LEU A 1 94 ? -2.143 -6.578 -1.099 1.00 95.44 94 LEU A N 1
ATOM 692 C CA . LEU A 1 94 ? -3.384 -5.932 -0.661 1.00 95.44 94 LEU A CA 1
ATOM 693 C C . LEU A 1 94 ? -4.594 -6.767 -1.094 1.00 95.44 94 LEU A C 1
ATOM 695 O O . LEU A 1 94 ? -5.113 -6.625 -2.198 1.00 95.44 94 LEU A O 1
ATOM 699 N N . TYR A 1 95 ? -5.042 -7.651 -0.205 1.00 94.62 95 TYR A N 1
ATOM 700 C CA . TYR A 1 95 ? -6.135 -8.585 -0.471 1.00 94.62 95 TYR A CA 1
ATOM 701 C C . TYR A 1 95 ? -7.492 -8.058 0.016 1.00 94.62 95 TYR A C 1
ATOM 703 O O . TYR A 1 95 ? -7.615 -7.514 1.117 1.00 94.62 95 TY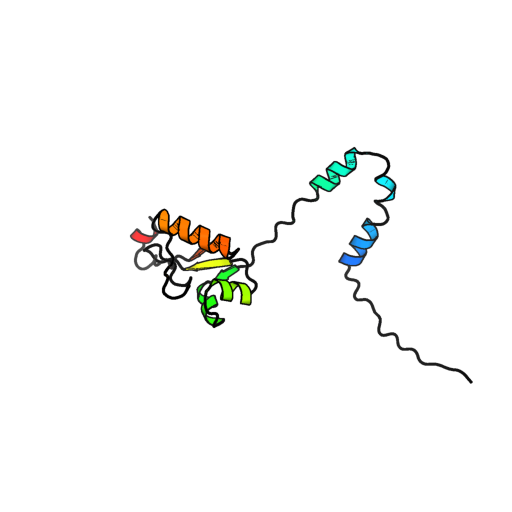R A O 1
ATOM 711 N N . TYR A 1 96 ? -8.529 -8.254 -0.798 1.00 94.75 96 TYR A N 1
ATOM 712 C CA . TYR A 1 96 ? -9.923 -7.971 -0.450 1.00 94.75 96 TYR A CA 1
ATOM 713 C C . TYR A 1 96 ? -10.837 -8.923 -1.236 1.00 94.75 96 TYR A C 1
ATOM 715 O O . TYR A 1 96 ? -11.241 -8.625 -2.362 1.00 94.75 96 TYR A O 1
ATOM 723 N N . GLY A 1 97 ? -11.104 -10.109 -0.679 1.00 90.19 97 GLY A N 1
ATOM 724 C CA . GLY A 1 97 ? -11.706 -11.212 -1.440 1.00 90.19 97 GLY A CA 1
ATOM 725 C C . GLY A 1 97 ? -10.864 -11.561 -2.676 1.00 90.19 97 GLY A C 1
ATOM 726 O O . GLY A 1 97 ? -9.640 -11.635 -2.583 1.00 90.19 97 GLY A O 1
ATOM 727 N N . ASP A 1 98 ? -11.513 -11.695 -3.834 1.00 89.38 98 ASP A N 1
ATOM 728 C CA . ASP A 1 98 ? -10.856 -11.984 -5.122 1.00 89.38 98 ASP A CA 1
ATOM 729 C C . ASP A 1 98 ? -10.313 -10.731 -5.836 1.00 89.38 98 ASP A C 1
ATOM 731 O O . ASP A 1 98 ? -9.819 -10.802 -6.964 1.00 89.38 98 ASP A O 1
ATOM 735 N N . ARG A 1 99 ? -10.426 -9.549 -5.218 1.00 92.38 99 ARG A N 1
ATOM 736 C CA . ARG A 1 99 ? -9.994 -8.295 -5.836 1.00 92.38 99 ARG A CA 1
ATOM 737 C C . ARG A 1 99 ? -8.477 -8.148 -5.779 1.00 92.38 99 ARG A C 1
ATOM 739 O O . ARG A 1 99 ? -7.873 -8.279 -4.718 1.00 92.38 99 ARG A O 1
ATOM 746 N N . VAL A 1 100 ? -7.895 -7.744 -6.907 1.00 91.50 100 VAL A N 1
ATOM 747 C CA . VAL A 1 100 ? -6.501 -7.298 -7.006 1.00 91.50 100 VAL A CA 1
ATOM 748 C C . VAL A 1 100 ? -6.486 -5.794 -7.247 1.00 91.50 100 VAL A C 1
ATOM 750 O O . VAL A 1 100 ? -7.026 -5.320 -8.246 1.00 91.50 100 VAL A O 1
ATOM 753 N N . PHE A 1 101 ? -5.886 -5.035 -6.333 1.00 96.81 101 PHE A N 1
ATOM 754 C CA . PHE A 1 101 ? -5.717 -3.595 -6.515 1.00 96.81 101 PHE A CA 1
ATOM 755 C C . PHE A 1 101 ? -4.577 -3.286 -7.491 1.00 96.81 101 PHE A C 1
ATOM 757 O O . PHE A 1 101 ? -3.624 -4.055 -7.631 1.00 96.81 101 PHE A O 1
ATOM 764 N N . SER A 1 102 ? -4.669 -2.143 -8.168 1.00 97.38 102 SER A N 1
ATOM 765 C CA . SER A 1 102 ? -3.660 -1.672 -9.114 1.00 97.38 102 SER A CA 1
ATOM 766 C C . SER A 1 102 ? -3.569 -0.151 -9.107 1.00 97.38 102 SER A C 1
ATOM 768 O O . SER A 1 102 ? -4.523 0.543 -8.754 1.00 97.38 102 SER A O 1
ATOM 770 N N . VAL A 1 103 ? -2.413 0.362 -9.522 1.00 97.56 103 VAL A N 1
ATOM 771 C CA . VAL A 1 103 ? -2.175 1.786 -9.783 1.00 97.56 103 VAL A CA 1
ATOM 772 C C . VAL A 1 103 ? -1.839 2.071 -11.251 1.00 97.56 103 VAL A C 1
ATOM 774 O O . VAL A 1 103 ? -1.477 3.204 -11.579 1.00 97.56 103 VAL A O 1
ATOM 777 N N . ALA A 1 104 ? -1.996 1.077 -12.135 1.00 97.19 104 ALA A N 1
ATOM 778 C CA . ALA A 1 104 ? -1.621 1.152 -13.547 1.00 97.19 104 ALA A CA 1
ATOM 779 C C . ALA A 1 104 ? -2.336 2.286 -14.297 1.00 97.19 104 ALA A C 1
ATOM 781 O O . ALA A 1 104 ? -1.712 3.077 -15.005 1.00 97.19 104 ALA A O 1
ATOM 782 N N . ASP A 1 105 ? -3.644 2.425 -14.092 1.00 97.94 105 ASP A N 1
ATOM 783 C CA . ASP A 1 105 ? -4.475 3.406 -14.784 1.00 97.94 105 ASP A CA 1
ATOM 784 C C . ASP A 1 105 ? -5.208 4.350 -13.815 1.00 97.94 105 ASP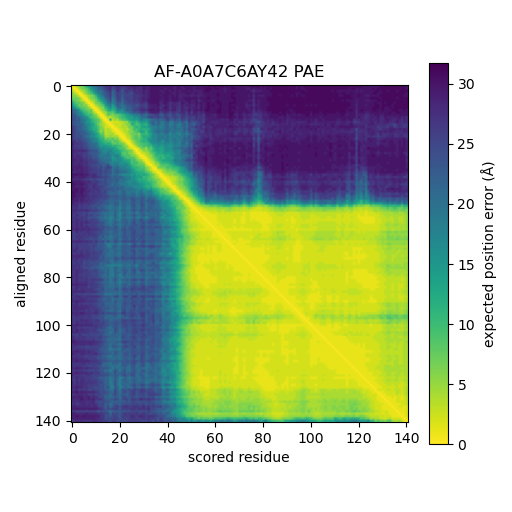 A C 1
ATOM 786 O O . ASP A 1 105 ? -5.222 4.170 -12.594 1.00 97.94 105 ASP A O 1
ATOM 790 N N . ALA A 1 106 ? -5.789 5.417 -14.368 1.00 98.12 106 ALA A N 1
ATOM 791 C CA . ALA A 1 106 ? -6.437 6.460 -13.579 1.00 98.12 106 ALA A CA 1
ATOM 792 C C . ALA A 1 106 ? -7.675 5.966 -12.817 1.00 98.12 106 ALA A C 1
ATOM 794 O O . ALA A 1 106 ? -7.896 6.414 -11.692 1.00 98.12 106 ALA A O 1
ATOM 795 N N . GLN A 1 107 ? -8.451 5.051 -13.402 1.00 97.69 107 GLN A N 1
ATOM 796 C CA . GLN A 1 107 ? -9.635 4.492 -12.761 1.00 97.69 107 GLN A CA 1
ATOM 797 C C . GLN A 1 107 ? -9.217 3.610 -11.582 1.00 97.69 107 GLN A C 1
ATOM 799 O O . GLN A 1 107 ? -9.689 3.826 -10.467 1.00 97.69 107 GLN A O 1
ATOM 804 N N . SER A 1 108 ? -8.261 2.701 -11.789 1.00 97.12 108 SER A N 1
ATOM 805 C CA . SER A 1 108 ? -7.731 1.834 -10.730 1.00 97.12 108 SER A CA 1
ATOM 806 C C . SER A 1 108 ? -7.173 2.640 -9.547 1.00 97.12 108 SER A C 1
ATOM 808 O O . SER A 1 108 ? -7.451 2.322 -8.389 1.00 97.12 108 SER A O 1
ATOM 810 N N . ARG A 1 109 ? -6.468 3.752 -9.814 1.00 98.12 109 ARG A N 1
ATOM 811 C CA . ARG A 1 109 ? -5.995 4.671 -8.761 1.00 98.12 109 ARG A CA 1
ATOM 812 C C . ARG A 1 109 ? -7.137 5.322 -7.982 1.00 98.12 109 ARG A C 1
ATOM 814 O O . ARG A 1 109 ? -7.063 5.376 -6.759 1.00 98.12 109 ARG A O 1
ATOM 821 N N . GLN A 1 110 ? -8.183 5.800 -8.656 1.00 98.25 110 GLN A N 1
ATOM 822 C CA . GLN A 1 110 ? -9.346 6.395 -7.983 1.00 98.25 110 GLN A CA 1
ATOM 823 C C . GLN A 1 110 ? -10.076 5.373 -7.110 1.00 98.25 110 GLN A C 1
ATOM 825 O O . GLN A 1 110 ? -10.438 5.674 -5.974 1.00 98.25 110 GLN A O 1
ATOM 830 N N . GLU A 1 111 ? -10.251 4.154 -7.613 1.00 97.00 111 GLU A N 1
ATOM 831 C CA . GLU A 1 111 ? -10.877 3.072 -6.863 1.00 97.00 111 GLU A CA 1
ATOM 832 C C . GLU A 1 111 ? -10.065 2.673 -5.623 1.00 97.00 111 GLU A C 1
ATOM 834 O O . GLU A 1 111 ? -10.639 2.458 -4.552 1.00 97.00 111 GLU A O 1
ATOM 839 N N . LEU A 1 112 ? -8.736 2.597 -5.749 1.00 97.75 112 LEU A N 1
ATOM 840 C CA . LEU A 1 112 ? -7.839 2.331 -4.626 1.00 97.75 112 LEU A CA 1
ATOM 841 C C . LEU A 1 112 ? -7.880 3.463 -3.592 1.00 97.75 112 LEU A C 1
ATOM 843 O O . LEU A 1 112 ? -7.988 3.187 -2.400 1.00 97.75 112 LEU A O 1
ATOM 847 N N . MET A 1 113 ? -7.834 4.724 -4.031 1.00 98.00 113 MET A N 1
ATOM 848 C CA . MET A 1 113 ? -7.950 5.881 -3.136 1.00 98.00 113 MET A CA 1
ATOM 849 C C . MET A 1 113 ? -9.268 5.850 -2.360 1.00 98.00 113 MET A C 1
ATOM 851 O O . MET A 1 113 ? -9.255 5.954 -1.138 1.00 98.00 113 MET A O 1
ATOM 855 N N . ALA A 1 114 ? -10.390 5.607 -3.042 1.00 97.88 114 ALA A N 1
ATOM 856 C CA . ALA A 1 114 ? -11.695 5.504 -2.396 1.00 97.88 114 ALA A CA 1
ATOM 857 C C . ALA A 1 114 ? -11.746 4.364 -1.363 1.00 97.88 114 ALA A C 1
ATOM 859 O O . ALA A 1 114 ? -12.324 4.531 -0.288 1.00 97.88 114 ALA A O 1
ATOM 860 N N . ALA A 1 115 ? -11.125 3.216 -1.659 1.00 97.25 115 ALA A N 1
ATOM 861 C CA . ALA A 1 115 ? -11.042 2.097 -0.722 1.00 97.25 115 ALA A CA 1
ATOM 862 C C . ALA A 1 115 ? -10.195 2.438 0.519 1.00 97.25 115 ALA A C 1
ATOM 864 O O . ALA A 1 115 ? -10.614 2.158 1.644 1.00 97.25 115 ALA A O 1
ATOM 865 N N . LEU A 1 116 ? -9.038 3.079 0.326 1.00 97.44 116 LEU A N 1
ATOM 866 C CA . LEU A 1 116 ? -8.160 3.525 1.412 1.00 97.44 116 LEU A CA 1
ATOM 867 C C . LEU A 1 116 ? -8.846 4.571 2.300 1.00 97.44 116 LEU A C 1
ATOM 869 O O . LEU A 1 116 ? -8.822 4.437 3.526 1.00 97.44 116 LEU A O 1
ATOM 873 N N . ASP A 1 117 ? -9.517 5.553 1.697 1.00 98.00 117 ASP A N 1
ATOM 874 C CA . ASP A 1 117 ? -10.260 6.596 2.409 1.00 98.00 117 ASP A CA 1
ATOM 875 C C . ASP A 1 117 ? -11.413 6.002 3.227 1.00 98.00 117 ASP A C 1
ATOM 877 O O . ASP A 1 117 ? -11.565 6.316 4.412 1.00 98.00 117 ASP A O 1
ATOM 881 N N . ALA A 1 118 ? -12.187 5.085 2.634 1.00 97.38 118 ALA A N 1
ATOM 882 C CA . ALA A 1 118 ? -13.267 4.383 3.326 1.00 97.38 118 ALA A CA 1
ATOM 883 C C . ALA A 1 118 ? -12.750 3.571 4.526 1.00 97.38 118 ALA A C 1
ATOM 885 O O . ALA A 1 118 ? -13.376 3.563 5.589 1.00 97.38 118 ALA A O 1
ATOM 886 N N . ALA A 1 119 ? -11.583 2.937 4.385 1.00 96.75 119 ALA A N 1
ATOM 887 C CA . ALA A 1 119 ? -10.925 2.186 5.452 1.00 96.75 119 ALA A CA 1
ATOM 888 C C . ALA A 1 119 ? -10.170 3.076 6.461 1.00 96.75 119 ALA A C 1
ATOM 890 O O . ALA A 1 119 ? -9.720 2.580 7.498 1.00 96.75 119 ALA A O 1
ATOM 891 N N . LYS A 1 120 ? -10.015 4.379 6.179 1.00 96.88 120 LYS A N 1
ATOM 892 C CA . LYS A 1 120 ? -9.123 5.306 6.901 1.00 96.88 120 LYS A CA 1
ATOM 893 C C . LYS A 1 120 ? -7.690 4.770 7.005 1.00 96.88 120 LYS A C 1
ATOM 895 O O . LYS A 1 120 ? -7.031 4.926 8.036 1.00 96.88 120 LYS A O 1
ATOM 900 N N . LYS A 1 121 ? -7.224 4.113 5.945 1.00 97.12 121 LYS A N 1
ATOM 901 C CA . LYS A 1 121 ? -5.867 3.571 5.807 1.00 97.12 121 LYS A CA 1
ATOM 902 C C . LYS A 1 121 ? -5.104 4.341 4.740 1.00 97.12 121 LYS A C 1
ATOM 904 O O . LYS A 1 121 ? -5.664 5.168 4.030 1.00 97.12 121 LYS A O 1
ATOM 909 N N . ARG A 1 122 ? -3.801 4.097 4.644 1.00 96.69 122 ARG A N 1
ATOM 910 C CA . ARG A 1 122 ? -2.938 4.725 3.637 1.00 96.69 122 ARG A CA 1
ATOM 911 C C . ARG A 1 122 ? -1.855 3.771 3.151 1.00 96.69 122 ARG A C 1
ATOM 913 O O . ARG A 1 122 ? -1.431 2.883 3.886 1.00 96.69 122 ARG A O 1
ATOM 920 N N . ILE A 1 123 ? -1.375 4.002 1.937 1.00 97.81 123 ILE A N 1
ATOM 921 C CA . ILE A 1 123 ? -0.111 3.444 1.454 1.00 97.81 123 ILE A CA 1
ATOM 922 C C . ILE A 1 123 ? 0.930 4.552 1.601 1.00 97.81 123 ILE A C 1
ATOM 924 O O . ILE A 1 123 ? 0.721 5.653 1.095 1.00 97.81 123 ILE A O 1
ATOM 928 N N . THR A 1 124 ? 2.011 4.302 2.337 1.00 97.06 124 THR A N 1
ATOM 929 C CA . THR A 1 124 ? 3.067 5.309 2.565 1.00 97.06 124 THR A CA 1
ATOM 930 C C . THR A 1 124 ? 4.286 5.118 1.677 1.00 97.06 124 THR A C 1
ATOM 932 O O . THR A 1 124 ? 5.064 6.052 1.519 1.00 97.06 124 THR A O 1
ATOM 935 N N . ALA A 1 125 ? 4.466 3.920 1.130 1.00 97.50 125 ALA A N 1
ATOM 936 C CA . ALA A 1 125 ? 5.566 3.569 0.245 1.00 97.50 125 ALA A CA 1
ATOM 937 C C . ALA A 1 125 ? 5.171 2.374 -0.629 1.00 97.50 125 ALA A C 1
ATOM 939 O O . ALA A 1 125 ? 4.262 1.616 -0.275 1.00 97.50 125 ALA A O 1
ATOM 940 N N . PHE A 1 126 ? 5.881 2.205 -1.741 1.00 97.38 126 PHE A N 1
ATOM 941 C CA . PHE A 1 126 ? 5.818 1.004 -2.561 1.00 97.38 126 PHE A CA 1
ATOM 942 C C . PHE A 1 126 ? 7.156 0.277 -2.486 1.00 97.38 126 PHE A C 1
ATOM 944 O O . PHE A 1 126 ? 8.200 0.896 -2.693 1.00 97.38 126 PHE A O 1
ATOM 951 N N . CYS A 1 127 ? 7.130 -1.027 -2.216 1.00 96.69 127 CYS A N 1
ATOM 952 C CA . CYS A 1 127 ? 8.311 -1.859 -2.359 1.00 96.69 127 CYS A CA 1
ATOM 953 C C . CYS A 1 127 ? 8.364 -2.428 -3.773 1.00 96.69 127 CYS A C 1
ATOM 955 O O . CYS A 1 127 ? 7.565 -3.287 -4.147 1.00 96.69 127 CYS A O 1
ATOM 957 N N . MET A 1 128 ? 9.335 -1.931 -4.532 1.00 91.50 128 MET A N 1
ATOM 958 C CA . MET A 1 128 ? 9.709 -2.445 -5.839 1.00 91.50 128 MET A CA 1
ATOM 959 C C . MET A 1 128 ? 10.853 -3.438 -5.615 1.00 91.50 128 MET A C 1
ATOM 961 O O . MET A 1 128 ? 11.904 -3.081 -5.079 1.00 91.50 128 MET A O 1
ATOM 965 N N . HIS A 1 129 ? 10.622 -4.717 -5.909 1.00 91.50 129 HIS A N 1
ATOM 966 C CA . HIS A 1 129 ? 11.614 -5.786 -5.738 1.00 91.50 129 HIS A CA 1
ATOM 967 C C . HIS A 1 129 ? 12.652 -5.733 -6.864 1.00 91.50 129 HIS A C 1
ATOM 969 O O . HIS A 1 129 ?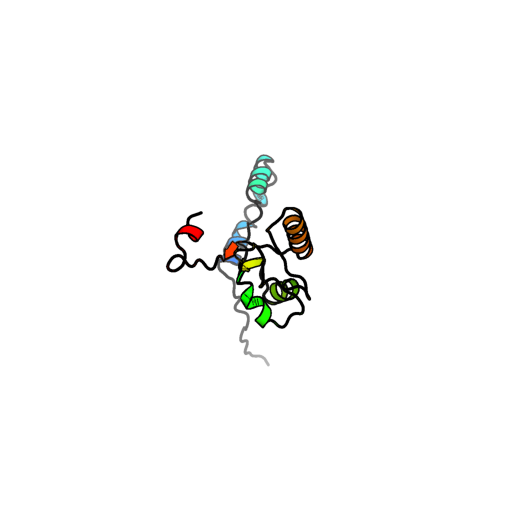 12.674 -6.600 -7.738 1.00 91.50 129 HIS A O 1
ATOM 975 N N . ASN A 1 130 ? 13.472 -4.681 -6.869 1.00 91.69 130 ASN A N 1
ATOM 976 C CA . ASN A 1 130 ? 14.384 -4.378 -7.969 1.00 91.69 130 ASN A CA 1
ATOM 977 C C . ASN A 1 130 ? 15.397 -5.508 -8.187 1.00 91.69 130 ASN A C 1
ATOM 979 O O . ASN A 1 130 ? 15.996 -6.026 -7.242 1.00 91.69 130 ASN A O 1
ATOM 983 N N . ARG A 1 131 ? 15.634 -5.849 -9.455 1.00 94.69 131 ARG A N 1
ATOM 984 C CA . ARG A 1 131 ? 16.557 -6.904 -9.899 1.00 94.69 131 ARG A CA 1
ATOM 985 C C . ARG A 1 131 ? 17.683 -6.317 -10.747 1.00 94.69 131 ARG A C 1
ATOM 987 O O . ARG A 1 131 ? 17.915 -6.749 -11.873 1.00 94.69 131 ARG A O 1
ATOM 994 N N . PHE A 1 132 ? 18.384 -5.322 -10.203 1.00 94.56 132 PHE A N 1
ATOM 995 C CA . PHE A 1 132 ? 19.454 -4.606 -10.913 1.00 94.56 132 PHE A CA 1
ATOM 996 C C . PHE A 1 132 ? 20.571 -5.516 -11.432 1.00 94.56 132 PHE A C 1
ATOM 998 O O . PHE A 1 132 ? 21.132 -5.234 -12.483 1.00 94.56 132 PHE A O 1
ATOM 1005 N N . GLU A 1 133 ? 20.892 -6.603 -10.727 1.00 95.69 133 GLU A N 1
ATOM 1006 C CA . GLU A 1 133 ? 21.911 -7.555 -11.190 1.00 95.69 133 GLU A CA 1
ATOM 1007 C C . GLU A 1 133 ? 21.469 -8.327 -12.443 1.00 95.69 133 GLU A C 1
ATOM 1009 O O . GLU A 1 133 ? 22.304 -8.711 -13.257 1.00 95.69 133 GLU A O 1
ATOM 1014 N N . GLU A 1 134 ? 20.162 -8.544 -12.610 1.00 97.19 134 GLU A N 1
ATOM 1015 C CA . GLU A 1 134 ? 19.597 -9.384 -13.671 1.00 97.19 134 GLU A CA 1
ATOM 1016 C C . GLU A 1 134 ? 19.088 -8.571 -14.868 1.00 97.19 134 GLU A C 1
ATOM 1018 O O . GLU A 1 134 ? 19.123 -9.052 -16.000 1.00 97.19 134 GLU A O 1
ATOM 1023 N N . ARG A 1 135 ? 18.580 -7.356 -14.625 1.00 95.25 135 ARG A N 1
ATOM 1024 C CA . ARG A 1 135 ? 17.920 -6.507 -15.632 1.00 95.25 135 ARG A CA 1
ATOM 1025 C C . ARG A 1 135 ? 18.211 -5.009 -15.433 1.00 95.25 135 ARG A C 1
ATOM 1027 O O . ARG A 1 135 ? 17.274 -4.222 -15.290 1.00 95.25 135 ARG A O 1
ATOM 1034 N N . PRO A 1 136 ? 19.487 -4.592 -15.399 1.00 94.81 136 PRO A N 1
ATOM 1035 C CA . PRO A 1 136 ? 19.867 -3.222 -15.060 1.00 94.81 136 PRO A CA 1
ATOM 1036 C C . PRO A 1 136 ? 19.251 -2.172 -15.991 1.00 94.81 136 PRO A C 1
ATOM 1038 O O . PRO A 1 136 ? 18.902 -1.097 -15.520 1.00 94.81 136 PRO A O 1
ATOM 1041 N N . GLU A 1 137 ? 19.072 -2.470 -17.280 1.00 94.88 137 GLU A N 1
ATOM 1042 C CA . GLU A 1 137 ? 18.479 -1.528 -18.236 1.00 94.88 137 GLU A CA 1
ATOM 1043 C C . GLU A 1 137 ? 17.020 -1.212 -17.897 1.00 94.88 137 GLU A C 1
ATOM 1045 O O . GLU A 1 137 ? 16.612 -0.062 -17.984 1.00 94.88 137 GLU A O 1
ATOM 1050 N N . PHE A 1 138 ? 16.252 -2.214 -17.463 1.00 92.44 138 PHE A N 1
ATOM 1051 C CA . PHE A 1 138 ? 14.853 -2.030 -17.072 1.00 92.44 138 PHE A CA 1
ATOM 1052 C C . PHE A 1 138 ? 14.709 -1.219 -15.776 1.00 92.44 138 PHE A C 1
ATOM 1054 O O . PHE A 1 138 ? 13.743 -0.491 -15.615 1.00 92.44 138 PHE A O 1
ATOM 1061 N N . GLU A 1 139 ? 15.649 -1.356 -14.840 1.00 90.94 139 GLU A N 1
ATOM 1062 C CA . GLU A 1 139 ? 15.561 -0.755 -13.499 1.00 90.94 139 GLU A CA 1
ATOM 1063 C C . GLU A 1 139 ? 16.088 0.696 -13.441 1.00 90.94 139 GLU A C 1
ATOM 1065 O O . GLU A 1 139 ? 15.971 1.362 -12.412 1.00 90.94 139 GLU A O 1
ATOM 1070 N N . LEU A 1 140 ? 16.723 1.175 -14.517 1.00 89.06 140 LEU A N 1
ATOM 1071 C CA . LEU A 1 140 ? 17.238 2.545 -14.637 1.00 89.06 140 LEU A CA 1
ATOM 1072 C C . LEU A 1 140 ? 16.231 3.532 -15.250 1.00 89.06 140 LEU A C 1
ATOM 1074 O O . LEU A 1 140 ? 16.468 4.741 -15.172 1.00 89.06 140 LEU A O 1
ATOM 1078 N N . GLU A 1 141 ? 15.166 3.031 -15.876 1.00 72.94 141 GLU A N 1
ATOM 1079 C CA . GLU A 1 141 ? 14.087 3.817 -16.498 1.00 72.94 141 GLU A CA 1
ATOM 1080 C C . GLU A 1 141 ? 12.967 4.151 -15.500 1.00 72.94 141 GLU A C 1
ATOM 1082 O O . GLU A 1 141 ? 12.441 5.288 -15.585 1.00 72.94 141 GLU A O 1
#

Nearest PDB structures (foldseek):
  6ist-assembly1_B  TM=5.350E-01  e=6.283E+00  Enterococcus p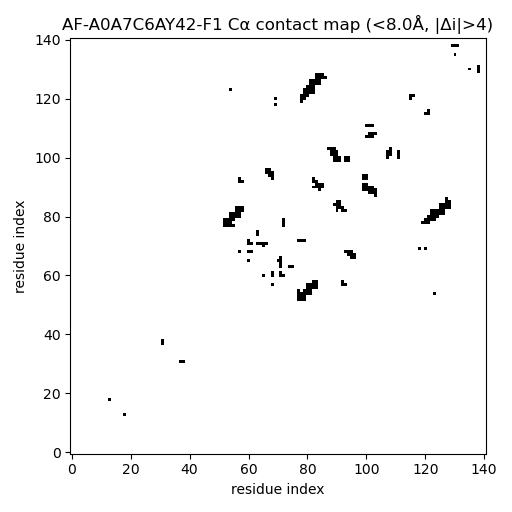hage IMEEF1
  6ist-assembly1_C  TM=5.330E-01  e=7.199E+00  Enterococcus phage IMEEF1
  6qky-assembly1_B  TM=2.543E-01  e=5.484E+00  Streptococcus pneumoniae

Sequence (141 aa):
MAFSGSINRGLSNVRRRDLLVAAATSGLAALLLKKPGWASLLAEGAQAVTQWPVTCRDVMLKQTEQPDCWAAMAAYGVDGVESDIGDDLRLPSLYYGDRVFSVADAQSRQELMAALDAAKKRITAFCMHNRFEERPEFELE

Radius of gyration: 26.39 Å; Cα contacts (8 Å, |Δi|>4): 137; chains: 1; bounding box: 35×56×92 Å